Protein AF-A0A925NAL2-F1 (afdb_monomer_lite)

Radius of gyration: 26.39 Å; chains: 1; bounding box: 66×55×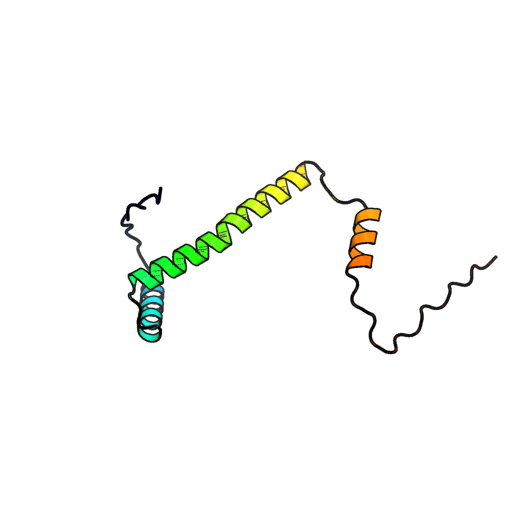51 Å

pLDDT: mean 87.59, std 15.0, range [36.84, 98.31]

Sequence (98 aa):
MATTLKDTQVSVRLPNDLKDKMEAYAELTGRTKSYVAMEALSTYLDARIPQIEDLKAAVRAADQGDFANDDEVTAALTRHAPKPPRGAPKPAARRRSK

Foldseek 3Di:
DDPPDDDDDDDDDDDPVVLVVLVVVCVVVVHDSVVSVVVVVCVCCVPVVVVVVVVVVVVVCVVVVVDDDPVRVVVVCVVPPDDPPPPPDDPPDPPPDD

S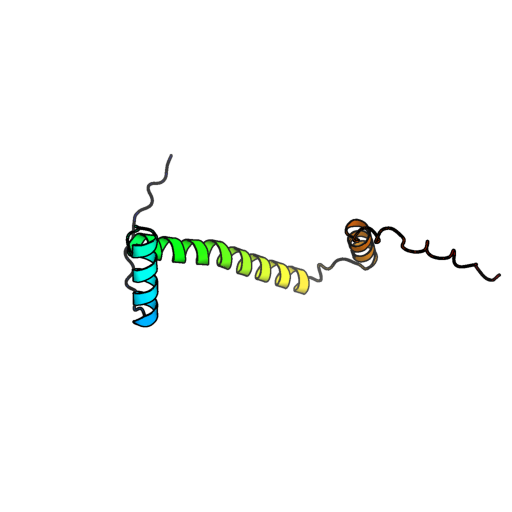tructure (mmCIF, N/CA/C/O backbone):
data_AF-A0A925NAL2-F1
#
_entry.id   AF-A0A925NAL2-F1
#
loop_
_atom_site.group_PDB
_atom_site.id
_atom_site.type_symbol
_atom_site.label_atom_id
_atom_site.label_alt_id
_atom_site.label_comp_id
_atom_site.label_asym_id
_atom_site.label_entity_id
_atom_site.label_seq_id
_atom_site.pdbx_PDB_ins_code
_atom_site.Cartn_x
_atom_site.Cartn_y
_atom_site.Cartn_z
_atom_site.occupancy
_atom_site.B_iso_or_equiv
_atom_site.auth_seq_id
_atom_site.auth_comp_id
_atom_site.auth_asym_id
_atom_site.auth_atom_id
_atom_site.pdbx_PDB_model_num
ATOM 1 N N . MET A 1 1 ? 6.713 27.423 5.821 1.00 36.84 1 MET A N 1
ATOM 2 C CA . MET A 1 1 ? 5.255 27.639 5.721 1.00 36.84 1 MET A CA 1
ATOM 3 C C . MET A 1 1 ? 4.611 26.263 5.700 1.00 36.84 1 MET A C 1
ATOM 5 O O . MET A 1 1 ? 4.718 25.590 4.686 1.00 36.84 1 MET A O 1
ATOM 9 N N . ALA A 1 2 ? 4.090 25.783 6.831 1.00 43.47 2 ALA A N 1
ATOM 10 C CA . ALA A 1 2 ? 3.401 24.495 6.870 1.00 43.47 2 ALA A CA 1
ATOM 11 C C . ALA A 1 2 ? 2.018 24.684 6.240 1.00 43.47 2 ALA A C 1
ATOM 13 O O . ALA A 1 2 ? 1.207 25.456 6.748 1.00 43.47 2 ALA A O 1
ATOM 14 N N . THR A 1 3 ? 1.784 24.052 5.097 1.00 46.25 3 THR A N 1
ATOM 15 C CA . THR A 1 3 ? 0.485 24.073 4.430 1.00 46.25 3 THR A CA 1
ATOM 16 C C . THR A 1 3 ? -0.498 23.289 5.293 1.00 46.25 3 THR A C 1
ATOM 18 O O . THR A 1 3 ? -0.370 22.075 5.425 1.00 46.25 3 THR A O 1
ATOM 21 N N . THR A 1 4 ? -1.461 23.969 5.914 1.00 55.19 4 THR A N 1
ATOM 22 C CA . THR A 1 4 ? -2.558 23.310 6.627 1.00 55.19 4 THR A CA 1
ATOM 23 C C . THR A 1 4 ? -3.404 22.554 5.604 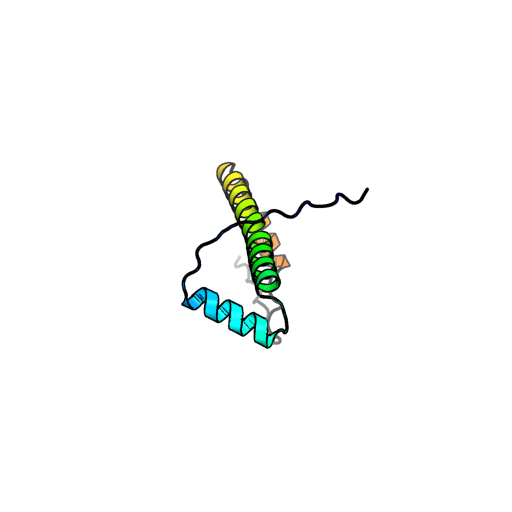1.00 55.19 4 THR A C 1
ATOM 25 O O . THR A 1 4 ? -4.119 23.167 4.808 1.00 55.19 4 THR A O 1
ATOM 28 N N . LEU A 1 5 ? -3.280 21.227 5.577 1.00 71.88 5 LEU A N 1
ATOM 29 C CA . LEU A 1 5 ? -4.137 20.359 4.772 1.00 71.88 5 LEU A CA 1
ATOM 30 C C . LEU A 1 5 ? -5.573 20.478 5.300 1.00 71.88 5 LEU A C 1
A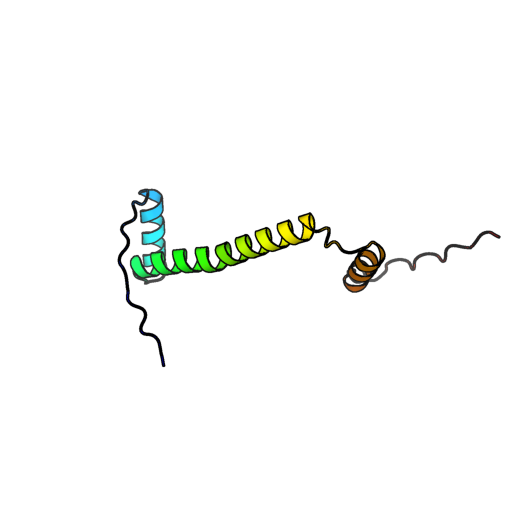TOM 32 O O . LEU A 1 5 ? -5.805 20.415 6.505 1.00 71.88 5 LEU A O 1
ATOM 36 N N . LYS A 1 6 ? -6.528 20.722 4.399 1.00 82.94 6 LYS A N 1
ATOM 37 C CA . LYS A 1 6 ? -7.955 20.732 4.732 1.00 82.94 6 LYS A CA 1
ATOM 38 C C . LYS A 1 6 ? -8.490 19.309 4.657 1.00 82.94 6 LYS A C 1
ATOM 40 O O . LYS A 1 6 ? -8.413 18.689 3.597 1.00 82.94 6 LYS A O 1
ATOM 45 N N . ASP A 1 7 ? -9.092 18.842 5.743 1.00 84.38 7 ASP A N 1
ATOM 46 C CA . ASP A 1 7 ? -9.783 17.558 5.756 1.00 84.38 7 ASP A CA 1
ATOM 47 C C . ASP A 1 7 ? -11.036 17.618 4.875 1.00 84.38 7 ASP A C 1
ATOM 49 O O . ASP A 1 7 ? -11.786 18.597 4.879 1.00 84.38 7 ASP A O 1
ATOM 53 N N . THR A 1 8 ? -11.257 16.562 4.095 1.00 88.31 8 THR A N 1
ATOM 54 C CA . THR A 1 8 ? -12.449 16.387 3.259 1.00 88.31 8 THR A CA 1
ATOM 55 C C . THR A 1 8 ? -13.079 15.039 3.575 1.00 88.31 8 THR A C 1
ATOM 57 O O . THR A 1 8 ? -12.378 14.045 3.748 1.00 88.31 8 THR A O 1
ATOM 60 N N . GLN A 1 9 ? -14.410 14.994 3.648 1.00 88.88 9 GLN A N 1
ATOM 61 C CA . GLN A 1 9 ? -15.141 13.763 3.922 1.00 88.88 9 GLN A CA 1
ATOM 62 C C . GLN A 1 9 ? -15.514 13.045 2.622 1.00 88.88 9 GLN A C 1
ATOM 64 O O . GLN A 1 9 ? -16.044 13.651 1.693 1.00 88.88 9 GLN A O 1
ATOM 69 N N . VAL A 1 10 ? -15.293 11.732 2.591 1.00 87.81 10 VAL A N 1
ATOM 70 C CA . VAL A 1 10 ? -15.717 10.843 1.503 1.00 87.81 10 VAL A CA 1
ATOM 71 C C . VAL A 1 10 ? -16.684 9.804 2.069 1.00 87.81 10 VAL A C 1
ATOM 73 O O . VAL A 1 10 ? -16.453 9.261 3.148 1.00 87.81 10 VAL A O 1
ATOM 76 N N . SER A 1 11 ? -17.780 9.527 1.357 1.00 90.94 11 SER A N 1
ATOM 77 C CA . SER A 1 11 ? -18.716 8.450 1.703 1.00 90.94 11 SER A CA 1
ATOM 78 C C . SER A 1 11 ? -18.460 7.240 0.810 1.00 90.94 11 SER A C 1
ATOM 80 O O . SER A 1 11 ? -18.560 7.337 -0.412 1.00 90.94 11 SER A O 1
ATOM 82 N N . VAL A 1 12 ? -18.123 6.102 1.418 1.00 90.69 12 VAL A N 1
ATOM 83 C CA . VAL A 1 12 ? -17.817 4.850 0.715 1.00 90.69 12 VAL A CA 1
ATOM 84 C C . VAL A 1 12 ? -18.734 3.750 1.233 1.00 90.69 12 VAL A C 1
ATOM 86 O O . VAL A 1 12 ? -18.893 3.579 2.441 1.00 90.69 12 VAL A O 1
ATOM 89 N N . ARG A 1 13 ? -19.340 2.987 0.319 1.00 94.88 13 ARG A N 1
ATOM 90 C CA . ARG A 1 13 ? -20.090 1.777 0.673 1.00 94.88 13 ARG A CA 1
ATOM 91 C C . ARG A 1 13 ? -19.116 0.620 0.844 1.00 94.88 13 ARG A C 1
ATOM 93 O O . ARG A 1 13 ? -18.371 0.309 -0.081 1.00 94.88 13 ARG A O 1
ATOM 100 N N . LEU A 1 14 ? -19.151 -0.018 2.007 1.00 93.19 14 LEU A N 1
ATOM 101 C CA . LEU A 1 14 ? -18.312 -1.169 2.323 1.00 93.19 14 LEU A CA 1
ATOM 102 C C . LEU A 1 14 ? -19.176 -2.433 2.405 1.00 93.19 14 LEU A C 1
ATOM 104 O O . LEU A 1 14 ? -20.251 -2.382 3.004 1.00 93.19 14 LEU A O 1
ATOM 108 N N . PRO A 1 15 ? -18.724 -3.568 1.843 1.00 97.69 15 PRO A N 1
ATOM 109 C CA . PRO A 1 15 ? -19.288 -4.871 2.177 1.00 97.69 15 PRO A CA 1
ATOM 110 C C . PRO A 1 15 ? -19.200 -5.129 3.687 1.00 97.69 15 PRO A C 1
ATOM 112 O O . PRO A 1 15 ? -18.213 -4.736 4.316 1.00 97.69 15 PRO A O 1
ATOM 115 N N . ASN A 1 16 ? -20.194 -5.822 4.254 1.00 97.56 16 ASN A N 1
ATOM 116 C CA . ASN A 1 16 ? -20.260 -6.099 5.696 1.00 97.56 16 ASN A CA 1
ATOM 117 C C . ASN A 1 16 ? -18.986 -6.788 6.203 1.00 97.56 16 ASN A C 1
ATOM 119 O O . ASN A 1 16 ? -18.354 -6.292 7.129 1.00 97.56 16 ASN A O 1
ATOM 123 N N . ASP A 1 17 ? -18.523 -7.826 5.508 1.00 97.94 17 ASP A N 1
ATOM 124 C CA . ASP A 1 17 ? -17.308 -8.562 5.868 1.00 97.94 17 ASP A CA 1
ATOM 125 C C . ASP A 1 17 ? -16.062 -7.667 5.964 1.00 97.94 17 ASP A C 1
ATOM 127 O O . ASP A 1 17 ? -15.178 -7.898 6.789 1.00 97.94 17 ASP A O 1
ATOM 131 N N . LEU A 1 18 ? -15.959 -6.648 5.103 1.00 96.62 18 LEU A N 1
ATOM 132 C CA . LEU A 1 18 ? -14.826 -5.724 5.117 1.00 96.62 18 LEU A CA 1
ATOM 133 C C . LEU A 1 18 ? -14.932 -4.743 6.285 1.00 96.62 18 LEU A C 1
ATOM 135 O O . LEU A 1 18 ? -13.930 -4.477 6.951 1.00 96.62 18 LEU A O 1
ATOM 139 N N . LYS A 1 19 ? -16.140 -4.236 6.548 1.00 96.12 19 LYS A N 1
ATOM 140 C CA . LYS A 1 19 ? -16.414 -3.408 7.723 1.00 96.12 19 LYS A CA 1
ATOM 141 C C . LYS A 1 19 ? -16.047 -4.171 8.998 1.00 96.12 19 LYS A C 1
ATOM 143 O O . LYS A 1 19 ? -15.310 -3.633 9.814 1.00 96.12 19 LYS A O 1
ATOM 148 N N . ASP A 1 20 ? -16.493 -5.411 9.149 1.00 97.62 20 ASP A N 1
ATOM 149 C CA . ASP A 1 20 ? -16.290 -6.172 10.386 1.00 97.62 20 ASP A CA 1
ATOM 150 C C . ASP A 1 20 ? -14.803 -6.495 10.617 1.00 97.62 20 ASP A C 1
ATOM 152 O O . ASP A 1 20 ? -14.302 -6.365 11.734 1.00 97.62 20 ASP A O 1
ATOM 156 N N . LYS A 1 21 ? -14.044 -6.794 9.551 1.00 97.56 21 LYS A N 1
ATOM 157 C CA . LYS A 1 21 ? -12.574 -6.915 9.623 1.00 97.56 21 LYS A CA 1
ATOM 158 C C . LYS A 1 21 ? -11.898 -5.618 10.067 1.00 97.56 21 LYS A C 1
ATOM 160 O O . LYS A 1 21 ? -10.975 -5.657 10.880 1.00 97.56 21 LYS A O 1
ATOM 165 N N . MET A 1 22 ? -12.340 -4.478 9.532 1.00 97.00 22 MET A N 1
ATOM 166 C CA . MET A 1 22 ? -11.813 -3.165 9.912 1.00 97.00 22 MET A CA 1
ATOM 167 C C . MET A 1 22 ? -12.099 -2.860 11.387 1.00 97.00 22 MET A C 1
ATOM 169 O O . MET A 1 22 ? -11.229 -2.344 12.085 1.00 97.00 22 MET A O 1
ATOM 173 N N . GLU A 1 23 ? -13.297 -3.190 11.869 1.00 97.06 23 GLU A N 1
ATOM 174 C CA . GLU A 1 23 ? -13.692 -2.986 13.265 1.00 97.06 23 GLU A CA 1
ATOM 175 C C . GLU A 1 23 ? -12.878 -3.856 14.222 1.00 97.06 23 GLU A C 1
ATOM 177 O O . GLU A 1 23 ? -12.317 -3.327 15.179 1.00 97.06 23 GLU A O 1
ATOM 182 N N . ALA A 1 24 ? -12.708 -5.142 13.909 1.00 98.00 24 ALA A N 1
ATOM 183 C CA . ALA A 1 24 ? -11.872 -6.039 14.702 1.00 98.00 24 ALA A CA 1
ATOM 184 C C . ALA A 1 24 ? -10.412 -5.552 14.777 1.00 98.00 24 ALA A C 1
ATOM 186 O O . ALA A 1 24 ? -9.802 -5.555 15.844 1.00 98.00 24 ALA A O 1
ATOM 187 N N . TYR A 1 25 ? -9.843 -5.082 13.661 1.00 97.94 25 TYR A N 1
ATOM 188 C CA . TYR A 1 25 ? -8.484 -4.533 13.659 1.00 97.94 25 TYR A CA 1
ATOM 189 C C . TYR A 1 25 ? -8.370 -3.236 14.475 1.00 97.94 25 TYR A C 1
ATOM 191 O O . TYR A 1 25 ? -7.390 -3.035 15.196 1.00 97.94 25 TYR A O 1
ATOM 199 N N . ALA A 1 26 ? -9.379 -2.366 14.401 1.00 98.19 26 ALA A N 1
ATOM 200 C CA . ALA A 1 26 ? -9.437 -1.146 15.200 1.00 98.19 26 ALA A CA 1
ATOM 201 C C . ALA A 1 26 ? -9.454 -1.460 16.708 1.00 98.19 26 ALA A C 1
ATOM 203 O O . ALA A 1 26 ? -8.711 -0.841 17.470 1.00 98.19 26 ALA A O 1
ATOM 204 N N . GLU A 1 27 ? -10.225 -2.468 17.127 1.00 98.12 27 GLU A N 1
ATOM 205 C CA . GLU A 1 27 ? -10.270 -2.935 18.518 1.00 98.12 27 GLU A CA 1
ATOM 206 C C . GLU A 1 27 ? -8.928 -3.516 18.975 1.00 98.12 27 GLU A C 1
ATOM 208 O O . GLU A 1 27 ? -8.409 -3.114 20.017 1.00 98.12 27 GLU A O 1
ATOM 213 N N . LEU A 1 28 ? -8.318 -4.393 18.169 1.00 98.31 28 LEU A N 1
ATOM 214 C CA . LEU A 1 28 ? -7.022 -5.011 18.478 1.00 98.31 28 LEU A CA 1
ATOM 215 C C . LEU A 1 28 ? -5.888 -3.989 18.628 1.00 98.31 28 LEU A C 1
ATOM 217 O O . LEU A 1 28 ? -4.957 -4.205 19.401 1.00 98.31 28 LEU A O 1
ATOM 221 N N . THR A 1 29 ? -5.951 -2.886 17.882 1.00 97.19 29 THR A N 1
ATOM 222 C CA . THR A 1 29 ? -4.913 -1.843 17.884 1.00 97.19 29 THR A CA 1
ATOM 223 C C . THR A 1 29 ? -5.226 -0.675 18.820 1.00 97.19 29 THR A C 1
ATOM 225 O O . THR A 1 29 ? -4.387 0.214 18.989 1.00 97.19 29 THR A O 1
ATOM 228 N N . GLY A 1 30 ? -6.421 -0.647 19.424 1.00 97.50 30 GLY A N 1
ATOM 229 C CA . GLY A 1 30 ? -6.900 0.480 20.227 1.00 97.50 30 GLY A CA 1
ATOM 230 C C . GLY A 1 30 ? -7.061 1.773 19.419 1.00 97.50 30 GLY A C 1
ATOM 231 O O . GLY A 1 30 ? -6.912 2.869 19.962 1.00 97.50 30 GLY A O 1
ATOM 232 N N . ARG A 1 31 ? -7.305 1.668 18.108 1.00 97.19 31 ARG A N 1
ATOM 233 C CA . ARG A 1 31 ? -7.431 2.807 17.186 1.00 97.19 31 ARG A CA 1
ATOM 234 C C . ARG A 1 31 ? -8.881 3.037 16.783 1.00 97.19 31 ARG A C 1
ATOM 236 O O . ARG A 1 31 ? -9.737 2.169 16.904 1.00 97.19 31 ARG A O 1
ATOM 243 N N . THR A 1 32 ? -9.176 4.234 16.279 1.00 97.19 32 THR A N 1
ATOM 244 C CA . THR A 1 32 ? -10.506 4.528 15.735 1.00 97.19 32 THR A CA 1
ATOM 245 C C . THR A 1 32 ? -10.667 3.913 14.346 1.00 97.19 32 THR A C 1
ATOM 247 O O . THR A 1 32 ? -9.710 3.802 13.580 1.00 97.19 32 THR A O 1
ATOM 250 N N . LYS A 1 33 ? -11.906 3.576 13.977 1.00 94.44 33 LYS A N 1
ATOM 251 C CA . LYS A 1 33 ? -12.242 3.050 12.642 1.00 94.44 33 LYS A CA 1
ATOM 252 C C . LYS A 1 33 ? -11.790 3.996 11.524 1.00 94.44 33 LYS A C 1
ATOM 254 O O . LYS A 1 33 ? -11.232 3.550 10.530 1.00 94.44 33 LYS A O 1
ATOM 259 N N . SER A 1 34 ? -11.976 5.305 11.714 1.00 92.69 34 SER A N 1
ATOM 260 C CA . SER A 1 34 ? -11.529 6.325 10.757 1.00 92.69 34 SER A CA 1
ATOM 261 C C . SER A 1 34 ? -10.010 6.357 10.607 1.00 92.69 34 SER A C 1
ATOM 263 O O . SER A 1 34 ? -9.524 6.515 9.492 1.00 92.69 34 SER A O 1
ATOM 265 N N . TYR A 1 35 ? -9.259 6.169 11.700 1.00 94.75 35 TYR A N 1
ATOM 266 C CA . TYR A 1 35 ? -7.801 6.075 11.637 1.00 94.75 35 TYR A CA 1
ATOM 267 C C . TYR A 1 35 ? -7.365 4.852 10.831 1.00 94.75 35 TYR A C 1
ATOM 269 O O . TYR A 1 35 ? -6.561 4.993 9.920 1.00 94.75 35 TYR A O 1
ATOM 277 N N . VAL A 1 36 ? -7.945 3.681 11.111 1.00 96.50 36 VAL A N 1
ATOM 278 C CA . VAL A 1 36 ? -7.649 2.443 10.371 1.00 96.50 36 VAL A CA 1
ATOM 279 C C . VAL A 1 36 ? -7.986 2.589 8.886 1.00 96.50 36 VAL A C 1
ATOM 281 O O . VAL A 1 36 ? -7.197 2.195 8.033 1.00 96.50 36 VAL A O 1
ATOM 284 N N . ALA A 1 37 ? -9.134 3.188 8.558 1.00 94.12 37 ALA A N 1
ATOM 285 C CA . ALA A 1 37 ? -9.524 3.432 7.173 1.00 94.12 37 ALA A CA 1
ATOM 286 C C . ALA A 1 37 ? -8.530 4.357 6.453 1.00 94.12 37 ALA A C 1
ATOM 288 O O . ALA A 1 37 ? -8.127 4.074 5.325 1.00 94.12 37 ALA A O 1
ATOM 289 N N . MET A 1 38 ? -8.113 5.441 7.112 1.00 93.75 38 MET A N 1
ATOM 290 C CA . MET A 1 38 ? -7.132 6.382 6.574 1.00 93.75 38 MET A CA 1
ATOM 291 C C . MET A 1 38 ? -5.754 5.732 6.406 1.00 93.75 38 MET A C 1
ATOM 293 O O . MET A 1 38 ? -5.134 5.888 5.359 1.00 93.75 38 MET A O 1
ATOM 297 N N . GLU A 1 39 ? -5.295 4.975 7.401 1.00 95.50 39 GLU A N 1
ATOM 298 C CA . GLU A 1 39 ? -4.019 4.256 7.371 1.00 95.50 39 GLU A CA 1
ATOM 299 C C . GLU A 1 39 ? -3.978 3.239 6.227 1.00 95.50 39 GLU A C 1
ATOM 301 O O . GLU A 1 39 ? -3.027 3.223 5.442 1.00 95.50 39 GLU A O 1
ATOM 306 N N . ALA A 1 40 ? -5.029 2.428 6.091 1.00 95.44 40 ALA A N 1
ATOM 307 C CA . ALA A 1 40 ? -5.137 1.436 5.029 1.00 95.44 40 ALA A CA 1
ATOM 308 C C . ALA A 1 40 ? -5.165 2.089 3.640 1.00 95.44 40 ALA A C 1
ATOM 310 O O . ALA A 1 40 ? -4.497 1.612 2.720 1.00 95.44 40 ALA A O 1
ATOM 311 N N . LEU A 1 41 ? -5.910 3.191 3.488 1.00 95.12 41 LEU A N 1
ATOM 312 C CA . LEU A 1 41 ? -5.995 3.920 2.226 1.00 95.12 41 LEU A CA 1
ATOM 313 C C . LEU A 1 41 ? -4.663 4.584 1.860 1.00 95.12 41 LEU A C 1
ATOM 315 O O . LEU A 1 41 ? -4.218 4.426 0.725 1.00 95.12 41 LEU A O 1
ATOM 319 N N . SER A 1 42 ? -4.018 5.275 2.808 1.00 95.62 42 SER A N 1
ATOM 320 C CA . SER A 1 42 ? -2.705 5.902 2.591 1.00 95.62 42 SER A CA 1
ATOM 321 C C . SER A 1 42 ? -1.691 4.848 2.181 1.00 95.62 42 SER A C 1
ATOM 323 O O . SER A 1 42 ? -1.142 4.921 1.091 1.00 95.62 42 SER A O 1
ATOM 325 N N . THR A 1 43 ? -1.551 3.788 2.982 1.00 97.19 43 THR A N 1
ATOM 326 C CA . THR A 1 43 ? -0.578 2.718 2.729 1.00 97.19 43 THR A CA 1
ATOM 327 C C . THR A 1 43 ? -0.789 2.063 1.363 1.00 97.19 43 THR A C 1
ATOM 329 O O . THR A 1 43 ? 0.173 1.761 0.656 1.00 97.19 43 THR A O 1
ATOM 332 N N . TYR A 1 44 ? -2.046 1.848 0.960 1.00 97.00 44 TYR A N 1
ATOM 333 C CA . TYR A 1 44 ? -2.353 1.304 -0.359 1.00 97.00 44 TYR A CA 1
ATOM 334 C C . TYR A 1 44 ? -1.918 2.252 -1.481 1.00 97.00 44 TYR A C 1
ATOM 336 O O . TYR A 1 44 ? -1.272 1.810 -2.431 1.00 97.00 44 TYR A O 1
ATOM 344 N N . LEU A 1 45 ? -2.261 3.538 -1.387 1.00 97.62 45 LEU A N 1
ATOM 345 C CA . LEU A 1 45 ? -1.954 4.522 -2.427 1.00 97.62 45 LEU A CA 1
ATOM 346 C C . LEU A 1 45 ? -0.455 4.830 -2.503 1.00 97.62 45 LEU A C 1
ATOM 348 O O . LEU A 1 45 ? 0.092 4.838 -3.605 1.00 97.62 45 LEU A O 1
ATOM 352 N N . ASP A 1 46 ? 0.208 4.970 -1.356 1.00 97.69 46 ASP A N 1
ATOM 353 C CA . ASP A 1 46 ? 1.651 5.204 -1.244 1.00 97.69 46 ASP A CA 1
ATOM 354 C C . ASP A 1 46 ? 2.456 4.077 -1.908 1.00 97.69 46 ASP A C 1
ATOM 356 O O . ASP A 1 46 ? 3.490 4.323 -2.523 1.00 97.69 46 ASP A O 1
ATOM 360 N N . ALA A 1 47 ? 1.964 2.834 -1.845 1.00 96.19 47 ALA A N 1
ATOM 361 C CA . ALA A 1 47 ? 2.596 1.699 -2.514 1.00 96.19 47 ALA A CA 1
ATOM 362 C C . ALA A 1 47 ? 2.197 1.562 -3.994 1.00 96.19 47 ALA A C 1
ATOM 364 O O . ALA A 1 47 ? 3.013 1.164 -4.827 1.00 96.19 47 ALA A O 1
ATOM 365 N N . ARG A 1 48 ? 0.928 1.811 -4.337 1.00 97.81 48 ARG A N 1
ATOM 366 C CA . ARG A 1 48 ? 0.387 1.496 -5.672 1.00 97.81 48 ARG A CA 1
ATOM 367 C C . ARG A 1 48 ? 0.628 2.585 -6.702 1.00 97.81 48 ARG A C 1
ATOM 369 O O . ARG A 1 48 ? 0.803 2.249 -7.871 1.00 97.81 48 ARG A O 1
ATOM 376 N N . ILE A 1 49 ? 0.636 3.855 -6.302 1.00 98.06 49 ILE A N 1
ATOM 377 C CA . ILE A 1 49 ? 0.832 4.958 -7.248 1.00 98.06 49 ILE A CA 1
ATOM 378 C C . ILE A 1 49 ? 2.242 4.906 -7.856 1.00 98.06 49 ILE A C 1
ATOM 380 O O . ILE A 1 49 ? 2.312 4.763 -9.080 1.00 98.06 49 ILE A O 1
ATOM 384 N N . PRO A 1 50 ? 3.342 4.887 -7.069 1.00 97.94 50 PRO A N 1
ATOM 385 C CA . PRO A 1 50 ? 4.688 4.828 -7.640 1.00 97.94 50 PRO A CA 1
ATOM 386 C C . PRO A 1 50 ? 4.897 3.579 -8.498 1.00 97.94 50 PRO A C 1
ATOM 388 O O . PRO A 1 50 ? 5.445 3.661 -9.587 1.00 97.94 50 PRO A O 1
ATOM 391 N N . GLN A 1 51 ? 4.353 2.429 -8.079 1.00 97.88 51 GLN A N 1
ATOM 392 C CA . GLN A 1 51 ? 4.420 1.193 -8.864 1.00 97.88 51 GLN A CA 1
ATOM 393 C C . GLN A 1 51 ? 3.824 1.356 -10.272 1.00 97.88 51 GLN A C 1
ATOM 395 O O . GLN A 1 51 ? 4.384 0.860 -11.251 1.00 97.88 51 GLN A O 1
ATOM 400 N N . ILE A 1 52 ? 2.667 2.013 -10.386 1.00 98.19 52 ILE A N 1
ATOM 401 C CA . ILE A 1 52 ? 2.016 2.241 -11.681 1.00 98.19 52 ILE A CA 1
ATOM 402 C C . ILE A 1 52 ? 2.803 3.264 -12.507 1.00 98.19 52 ILE A C 1
ATOM 404 O O . ILE A 1 52 ? 2.878 3.131 -13.731 1.00 98.19 52 ILE A O 1
ATOM 408 N N . GLU A 1 53 ? 3.368 4.285 -11.870 1.00 98.25 53 GLU A N 1
ATOM 409 C CA . GLU A 1 53 ? 4.205 5.287 -12.536 1.00 98.25 53 GLU A CA 1
ATOM 410 C C . GLU A 1 53 ? 5.488 4.667 -13.098 1.00 98.25 53 GLU A C 1
ATOM 412 O O . GLU A 1 53 ? 5.770 4.842 -14.288 1.00 98.25 53 GLU A O 1
ATOM 417 N N . ASP A 1 54 ? 6.185 3.858 -12.300 1.00 97.94 54 ASP A N 1
ATOM 418 C CA . ASP A 1 54 ? 7.385 3.120 -12.699 1.00 97.94 54 ASP A CA 1
ATOM 419 C C . ASP A 1 54 ? 7.089 2.160 -13.850 1.00 97.94 54 ASP A C 1
ATOM 421 O O . ASP A 1 54 ? 7.826 2.116 -14.835 1.00 97.94 54 ASP A O 1
ATOM 425 N N . LEU A 1 55 ? 5.967 1.436 -13.783 1.00 98.00 55 LEU A N 1
ATOM 426 C CA . LEU A 1 55 ? 5.552 0.548 -14.867 1.00 98.00 55 LEU A CA 1
ATOM 427 C C . LEU A 1 55 ? 5.323 1.326 -16.169 1.00 98.00 55 LEU A C 1
ATOM 429 O O . LEU A 1 55 ? 5.785 0.912 -17.231 1.00 98.00 55 LEU A O 1
ATOM 433 N N . LYS A 1 56 ? 4.635 2.471 -16.103 1.00 98.31 56 LYS A N 1
ATOM 434 C CA . LYS A 1 56 ? 4.416 3.329 -17.279 1.00 98.31 56 LYS A CA 1
ATOM 435 C C . LYS A 1 56 ? 5.727 3.887 -17.830 1.00 98.31 56 LYS A C 1
ATOM 437 O O . LYS A 1 56 ? 5.847 4.045 -19.044 1.00 98.31 56 LYS A O 1
ATOM 442 N N . ALA A 1 57 ? 6.684 4.218 -16.966 1.00 97.50 57 ALA A N 1
ATOM 443 C CA . ALA A 1 57 ? 8.006 4.672 -17.382 1.00 97.50 57 ALA A CA 1
ATOM 444 C C . ALA A 1 57 ? 8.790 3.548 -18.075 1.00 97.50 57 ALA A C 1
ATOM 446 O O . ALA A 1 57 ? 9.304 3.766 -19.170 1.00 97.50 57 ALA A O 1
ATOM 447 N N . ALA A 1 58 ? 8.797 2.345 -17.499 1.00 96.06 58 ALA A N 1
ATOM 448 C CA . ALA A 1 58 ? 9.469 1.175 -18.059 1.00 96.06 58 ALA A CA 1
ATOM 449 C C . ALA A 1 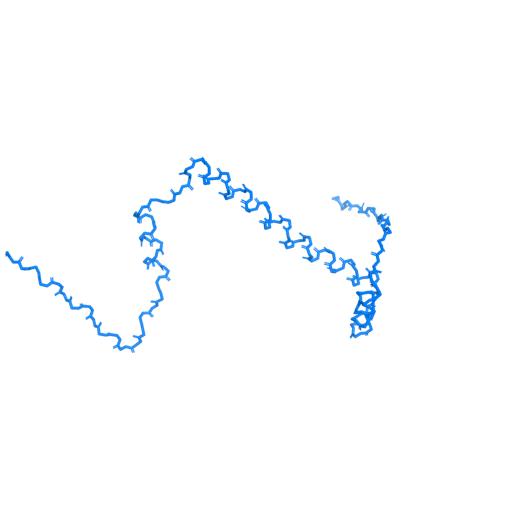58 ? 8.904 0.776 -19.430 1.00 96.06 58 ALA A C 1
ATOM 451 O O . ALA A 1 58 ? 9.669 0.514 -20.353 1.00 96.06 58 ALA A O 1
ATOM 452 N N . VAL A 1 59 ? 7.574 0.791 -19.593 1.00 97.88 59 VAL A N 1
ATOM 453 C CA . VAL A 1 59 ? 6.934 0.526 -20.895 1.00 97.88 59 VAL A CA 1
ATOM 454 C C . VAL A 1 59 ? 7.368 1.557 -21.937 1.00 97.88 59 VAL A C 1
ATOM 456 O O . VAL A 1 59 ? 7.745 1.188 -23.040 1.00 97.88 59 VAL A O 1
ATOM 459 N N . ARG A 1 60 ? 7.396 2.845 -21.581 1.00 97.69 60 ARG A N 1
ATOM 460 C CA . ARG A 1 60 ? 7.831 3.905 -22.502 1.00 97.69 60 ARG A CA 1
ATOM 461 C C . ARG A 1 60 ? 9.293 3.751 -22.928 1.00 97.69 60 ARG A C 1
ATOM 463 O O . ARG A 1 60 ? 9.599 3.976 -24.092 1.00 97.69 60 ARG A O 1
ATOM 470 N N . ALA A 1 61 ? 10.175 3.403 -21.993 1.00 95.94 61 ALA A N 1
ATOM 471 C CA . ALA A 1 61 ? 11.587 3.148 -22.275 1.00 95.94 61 ALA A CA 1
ATOM 472 C C . ALA A 1 61 ? 11.739 1.952 -23.231 1.00 95.94 61 ALA A C 1
ATOM 474 O O . ALA A 1 61 ? 12.404 2.053 -24.259 1.00 95.94 61 ALA A O 1
ATOM 475 N N . ALA A 1 62 ? 11.012 0.865 -22.962 1.00 95.94 62 ALA A N 1
ATOM 476 C CA . ALA A 1 62 ? 10.959 -0.306 -23.831 1.00 95.94 62 ALA A CA 1
ATOM 477 C C . ALA A 1 62 ? 10.449 0.025 -25.247 1.00 95.94 62 ALA A C 1
ATOM 479 O O . ALA A 1 62 ? 11.065 -0.387 -26.229 1.00 95.94 62 ALA A O 1
ATOM 480 N N . ASP A 1 63 ? 9.377 0.814 -25.364 1.00 97.06 63 ASP A N 1
ATOM 481 C CA . ASP A 1 63 ? 8.835 1.267 -26.654 1.00 97.06 63 ASP A CA 1
ATOM 482 C C . ASP A 1 63 ? 9.838 2.138 -27.436 1.00 97.06 63 ASP A C 1
ATOM 484 O O . ASP A 1 63 ? 9.810 2.178 -28.666 1.00 97.06 63 ASP A O 1
ATOM 488 N N . GLN A 1 64 ? 10.739 2.829 -26.733 1.00 96.94 64 GLN A N 1
ATOM 489 C CA . GLN A 1 64 ? 11.832 3.617 -27.314 1.00 96.94 64 GLN A CA 1
ATOM 490 C C . GLN A 1 64 ? 13.082 2.778 -27.626 1.00 96.94 64 GLN A C 1
ATOM 492 O O . GLN A 1 64 ? 14.044 3.307 -28.181 1.00 96.94 64 GLN A O 1
ATOM 497 N N . GLY A 1 65 ? 13.071 1.481 -27.304 1.00 93.94 65 GLY A N 1
ATOM 498 C CA . GLY A 1 65 ? 14.217 0.592 -27.471 1.00 93.94 65 GLY A CA 1
ATOM 499 C C . GLY A 1 65 ? 15.332 0.816 -26.447 1.00 93.94 65 GLY A C 1
ATOM 500 O O . GLY A 1 65 ? 16.454 0.378 -26.690 1.00 93.94 65 GLY A O 1
ATOM 501 N N . ASP A 1 66 ? 15.043 1.484 -25.327 1.00 94.88 66 ASP A N 1
ATOM 502 C CA . ASP A 1 66 ? 15.987 1.732 -24.232 1.00 94.88 66 ASP A CA 1
ATOM 503 C C . ASP A 1 66 ? 16.181 0.457 -23.396 1.00 94.88 66 ASP A C 1
ATOM 505 O O . ASP A 1 66 ? 15.626 0.275 -22.309 1.00 94.88 66 ASP A O 1
ATOM 509 N N . PHE A 1 67 ? 16.927 -0.479 -23.977 1.00 92.25 67 PHE A N 1
ATOM 510 C CA . PHE A 1 67 ? 17.334 -1.731 -23.358 1.00 92.25 67 PHE A CA 1
ATOM 511 C C . PHE A 1 67 ? 18.852 -1.785 -23.235 1.00 92.25 67 PHE A C 1
ATOM 513 O O . PHE A 1 67 ? 19.582 -1.294 -24.095 1.00 92.25 67 PHE A O 1
ATOM 520 N N . ALA A 1 68 ? 19.321 -2.462 -22.188 1.00 92.25 68 ALA A N 1
ATOM 521 C CA . ALA A 1 68 ? 20.730 -2.788 -22.052 1.00 92.25 68 ALA A CA 1
ATOM 522 C C . ALA A 1 68 ? 21.184 -3.727 -23.179 1.00 92.25 68 ALA A C 1
A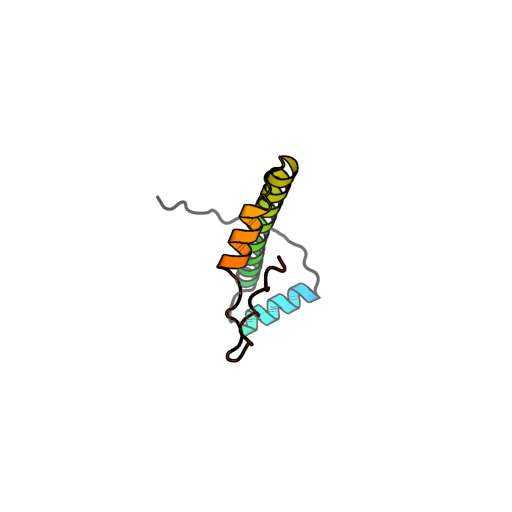TOM 524 O O . ALA A 1 68 ? 20.447 -4.631 -23.587 1.00 92.25 68 ALA A O 1
ATOM 525 N N . ASN A 1 69 ? 22.415 -3.543 -23.643 1.00 94.06 69 ASN A N 1
ATOM 526 C CA . ASN A 1 69 ? 23.046 -4.462 -24.588 1.00 94.06 69 ASN A CA 1
ATOM 527 C C . ASN A 1 69 ? 23.661 -5.687 -23.878 1.00 94.06 69 ASN A C 1
ATOM 529 O O . ASN A 1 69 ? 23.777 -5.737 -22.651 1.00 94.06 69 ASN A O 1
ATOM 533 N N . ASP A 1 70 ? 24.080 -6.684 -24.659 1.00 93.88 70 ASP A N 1
ATOM 534 C CA . ASP A 1 70 ? 24.598 -7.962 -24.147 1.00 93.88 70 ASP A CA 1
ATOM 535 C C . ASP A 1 70 ? 25.804 -7.803 -23.199 1.00 93.88 70 ASP A C 1
ATOM 537 O O . ASP A 1 70 ? 25.929 -8.538 -22.209 1.00 93.88 70 ASP A O 1
ATOM 541 N N . ASP A 1 71 ? 26.678 -6.829 -23.463 1.00 94.25 71 ASP A N 1
ATOM 542 C CA . ASP A 1 71 ? 27.865 -6.566 -22.645 1.00 94.25 71 ASP A CA 1
ATOM 543 C C . ASP A 1 71 ? 27.475 -5.961 -21.287 1.00 94.25 71 ASP A C 1
ATOM 545 O O . ASP A 1 71 ? 27.984 -6.382 -20.241 1.00 94.25 71 ASP A O 1
ATOM 549 N N . GLU A 1 72 ? 26.523 -5.025 -21.278 1.00 92.62 72 GLU A N 1
ATOM 550 C CA . GLU A 1 72 ? 25.973 -4.413 -20.061 1.00 92.62 72 GLU A CA 1
ATOM 551 C C . GLU A 1 72 ? 25.260 -5.446 -19.183 1.00 92.62 72 GLU A C 1
ATOM 553 O O . GLU A 1 72 ? 25.473 -5.491 -17.964 1.00 92.62 72 GLU A O 1
ATOM 558 N N . VAL A 1 73 ? 24.476 -6.332 -19.802 1.00 92.81 73 VAL A N 1
ATOM 559 C CA . VAL A 1 73 ? 23.814 -7.446 -19.110 1.00 92.81 73 VAL A CA 1
ATOM 560 C C . VAL A 1 73 ? 24.852 -8.390 -18.496 1.00 92.81 73 VAL A C 1
ATOM 562 O O . VAL A 1 73 ? 24.754 -8.747 -17.316 1.00 92.81 73 VAL A O 1
ATOM 565 N N . THR A 1 74 ? 25.891 -8.757 -19.250 1.00 93.38 74 THR A N 1
ATOM 566 C CA . THR A 1 74 ? 26.965 -9.646 -18.773 1.00 93.38 74 THR A CA 1
ATOM 567 C C . THR A 1 74 ? 27.731 -9.036 -17.595 1.00 93.38 74 THR A C 1
ATOM 569 O O . THR A 1 74 ? 28.026 -9.724 -16.604 1.00 93.38 74 THR A O 1
ATOM 572 N N . ALA A 1 75 ? 28.021 -7.735 -17.659 1.00 93.50 75 ALA A N 1
ATOM 573 C CA . ALA A 1 75 ? 28.682 -7.006 -16.583 1.00 93.50 75 ALA A CA 1
ATOM 574 C C . ALA A 1 75 ? 27.821 -6.957 -15.309 1.00 93.50 75 ALA A C 1
ATOM 576 O O . ALA A 1 75 ? 28.325 -7.227 -14.212 1.00 93.50 75 ALA A O 1
ATOM 577 N N . ALA A 1 76 ? 26.519 -6.679 -15.442 1.00 92.12 76 ALA A N 1
ATOM 578 C CA . ALA A 1 76 ? 25.584 -6.649 -14.319 1.00 92.12 76 ALA A CA 1
ATOM 579 C C . ALA A 1 76 ? 25.467 -8.020 -13.629 1.00 92.12 76 ALA A C 1
ATOM 581 O O . ALA A 1 76 ? 25.573 -8.111 -12.401 1.00 92.12 76 ALA A O 1
ATOM 582 N N . LEU A 1 77 ? 25.331 -9.097 -14.409 1.00 92.19 77 LEU A N 1
ATOM 583 C CA . LEU A 1 77 ? 25.253 -10.464 -13.883 1.00 92.19 77 LEU A CA 1
ATOM 584 C C . LEU A 1 77 ? 26.535 -10.876 -13.154 1.00 92.19 77 LEU A C 1
ATOM 586 O O . LEU A 1 77 ? 26.468 -11.465 -12.077 1.00 92.19 77 LEU A O 1
ATOM 590 N N . THR A 1 78 ? 27.704 -10.525 -13.695 1.00 92.69 78 THR A N 1
ATOM 591 C CA . THR A 1 78 ? 28.994 -10.831 -13.054 1.00 92.69 78 THR A CA 1
ATOM 592 C C . THR A 1 78 ? 29.156 -10.076 -11.735 1.00 92.69 78 THR A C 1
ATOM 594 O O . THR A 1 78 ? 29.636 -10.641 -10.751 1.00 92.69 78 THR A O 1
ATOM 597 N N . ARG A 1 79 ? 28.721 -8.810 -11.683 1.00 91.62 79 ARG A N 1
ATOM 598 C CA . ARG A 1 79 ? 28.806 -7.963 -10.484 1.00 91.62 79 ARG A CA 1
ATOM 599 C C . ARG A 1 79 ? 27.954 -8.484 -9.326 1.00 91.62 79 ARG A C 1
ATOM 601 O O . ARG A 1 79 ? 28.369 -8.369 -8.174 1.00 91.62 79 ARG A O 1
ATOM 608 N N . HIS A 1 80 ? 26.776 -9.025 -9.625 1.00 88.94 80 HIS A N 1
ATOM 609 C CA . HIS A 1 80 ? 25.807 -9.477 -8.623 1.00 88.94 80 HIS A CA 1
ATOM 610 C C . HIS A 1 80 ? 25.745 -11.002 -8.468 1.00 88.94 80 HIS A C 1
ATOM 612 O O . HIS A 1 80 ? 24.880 -11.510 -7.754 1.00 88.94 80 HIS A O 1
ATOM 618 N N . ALA A 1 81 ? 26.668 -11.736 -9.098 1.00 85.12 81 ALA A N 1
ATOM 619 C CA . ALA A 1 81 ? 26.736 -13.183 -8.982 1.00 85.12 81 ALA A CA 1
ATOM 620 C C . ALA A 1 81 ? 26.906 -13.600 -7.505 1.00 85.12 81 ALA A C 1
ATOM 622 O O . ALA A 1 81 ? 27.800 -13.092 -6.814 1.00 85.12 81 ALA A O 1
ATOM 623 N N . PRO A 1 82 ? 26.079 -14.533 -6.994 1.00 79.88 82 PRO A N 1
ATOM 624 C CA . PRO A 1 82 ? 26.252 -15.050 -5.647 1.00 79.88 82 PRO A CA 1
ATOM 625 C C . PRO A 1 82 ? 27.626 -15.715 -5.526 1.00 79.88 82 PRO A C 1
ATOM 627 O O . PRO A 1 82 ? 28.087 -16.413 -6.433 1.00 79.88 82 PRO A O 1
ATOM 630 N N . LYS A 1 83 ? 28.294 -15.502 -4.386 1.00 73.50 83 LYS A N 1
ATOM 631 C CA . LYS A 1 83 ? 29.603 -16.107 -4.129 1.00 73.50 83 LYS A CA 1
ATOM 632 C C . LYS A 1 83 ? 29.464 -17.633 -4.226 1.00 73.50 83 LYS A C 1
ATOM 634 O O . LYS A 1 83 ? 28.549 -18.178 -3.603 1.00 73.50 83 LYS A O 1
ATOM 639 N N . PRO A 1 84 ? 30.343 -18.329 -4.969 1.00 72.06 84 PRO A N 1
ATOM 640 C CA . PRO A 1 84 ? 30.239 -19.772 -5.100 1.00 72.06 84 PRO A CA 1
ATOM 641 C C . PRO A 1 84 ? 30.293 -20.431 -3.713 1.00 72.06 84 PRO A C 1
ATOM 643 O O . PRO A 1 84 ? 31.026 -19.950 -2.836 1.00 72.06 84 PRO A O 1
ATOM 646 N N . PRO A 1 85 ? 29.530 -21.518 -3.495 1.00 77.06 85 PRO A N 1
ATOM 647 C CA . PRO A 1 85 ? 29.550 -22.235 -2.228 1.00 77.06 85 PRO A CA 1
ATOM 648 C C . PRO A 1 85 ? 30.983 -22.669 -1.897 1.00 77.06 85 PRO A C 1
ATOM 650 O O . PRO A 1 85 ? 31.760 -23.046 -2.782 1.00 77.06 85 PRO A O 1
ATOM 653 N N . ARG A 1 86 ? 31.358 -22.592 -0.612 1.00 71.94 86 ARG A N 1
ATOM 654 C CA . ARG A 1 86 ? 32.673 -23.053 -0.137 1.00 71.94 86 ARG A CA 1
ATOM 655 C C . ARG A 1 86 ? 32.878 -24.504 -0.587 1.00 71.94 86 ARG A C 1
ATOM 657 O O . ARG A 1 86 ? 32.106 -25.371 -0.202 1.00 71.94 86 ARG A O 1
ATOM 664 N N . GLY A 1 87 ? 33.916 -24.747 -1.389 1.00 69.19 87 GLY A N 1
ATOM 665 C CA . GLY A 1 87 ? 34.245 -26.076 -1.919 1.00 69.19 87 GLY A CA 1
ATOM 666 C C . GLY A 1 87 ? 33.866 -26.311 -3.384 1.00 69.19 87 GLY A C 1
ATOM 667 O O . GLY A 1 87 ? 34.110 -27.406 -3.882 1.00 69.19 87 GLY A O 1
ATOM 668 N N . ALA A 1 88 ? 33.322 -25.316 -4.096 1.00 66.62 88 ALA A N 1
ATOM 669 C CA . ALA A 1 88 ? 33.116 -25.440 -5.537 1.00 66.62 88 ALA A CA 1
ATOM 670 C C . ALA A 1 88 ? 34.454 -25.749 -6.251 1.00 66.62 88 ALA A C 1
ATOM 672 O O . ALA A 1 88 ? 35.449 -25.048 -6.014 1.00 66.62 88 ALA A O 1
ATOM 673 N N . PRO A 1 89 ? 34.509 -26.782 -7.112 1.00 66.50 89 PRO A N 1
ATOM 674 C CA . PRO A 1 89 ? 35.711 -27.082 -7.875 1.00 66.50 89 PRO A CA 1
ATOM 675 C C . PRO A 1 89 ? 36.053 -25.883 -8.765 1.00 66.50 89 PRO A C 1
ATOM 677 O O . PRO A 1 89 ? 35.177 -25.318 -9.423 1.00 66.50 89 PRO A O 1
ATOM 680 N N . LYS A 1 90 ? 37.329 -25.470 -8.771 1.00 64.44 90 LYS A N 1
ATOM 681 C CA . LYS A 1 90 ? 37.797 -24.396 -9.660 1.00 64.44 90 LYS A CA 1
ATOM 682 C C . LYS A 1 90 ? 37.428 -24.770 -11.102 1.00 64.44 90 LYS A C 1
ATOM 684 O O . LYS A 1 90 ? 37.713 -25.906 -11.491 1.00 64.44 90 LYS A O 1
ATOM 689 N N . PRO A 1 91 ? 36.823 -23.859 -11.889 1.00 62.47 91 PRO A N 1
ATOM 690 C CA . PRO A 1 91 ? 36.487 -24.157 -13.273 1.00 62.47 91 PRO A CA 1
ATOM 691 C C . PRO A 1 91 ? 37.766 -24.579 -13.996 1.00 62.47 91 PRO A C 1
ATOM 693 O O . PRO A 1 91 ? 38.768 -23.860 -13.981 1.00 62.47 91 PRO A O 1
ATOM 696 N N . ALA A 1 92 ? 37.752 -25.793 -14.551 1.00 64.44 92 ALA A N 1
ATOM 697 C CA . ALA A 1 92 ? 38.894 -26.353 -15.249 1.00 64.44 92 ALA A CA 1
ATOM 698 C C . ALA A 1 92 ? 39.286 -25.398 -16.378 1.00 64.44 92 ALA A C 1
ATOM 700 O O . ALA A 1 92 ? 38.448 -25.030 -17.205 1.00 64.44 92 ALA A O 1
ATOM 701 N N . ALA A 1 93 ? 40.554 -24.979 -16.395 1.00 63.84 93 ALA A N 1
ATOM 702 C CA . ALA A 1 93 ? 41.095 -24.167 -17.471 1.00 63.84 93 ALA A CA 1
ATOM 703 C C . ALA A 1 93 ? 40.805 -24.891 -18.788 1.00 63.84 93 ALA A C 1
ATOM 705 O O . ALA A 1 93 ? 41.340 -25.976 -19.031 1.00 63.84 93 ALA A O 1
ATOM 706 N N . ARG A 1 94 ? 39.913 -24.320 -19.610 1.00 61.75 94 ARG A N 1
ATOM 707 C CA . ARG A 1 94 ? 39.642 -24.805 -20.963 1.00 61.75 94 ARG A CA 1
ATOM 708 C C . ARG A 1 94 ? 40.986 -24.859 -21.678 1.00 61.75 94 ARG A C 1
ATOM 710 O O . ARG A 1 94 ? 41.541 -23.827 -22.049 1.00 61.75 94 ARG A O 1
ATOM 717 N N . ARG A 1 95 ? 41.534 -26.068 -21.821 1.00 57.38 95 ARG A N 1
ATOM 718 C CA . ARG A 1 95 ? 42.699 -26.322 -22.660 1.00 57.38 95 ARG A CA 1
ATOM 719 C C . ARG A 1 95 ? 42.308 -25.862 -24.057 1.00 57.38 95 ARG A C 1
ATOM 721 O O . ARG A 1 95 ? 41.445 -26.471 -24.681 1.00 57.38 95 ARG A O 1
ATOM 728 N N . ARG A 1 96 ? 42.902 -24.759 -24.516 1.00 56.66 96 ARG A N 1
ATOM 729 C CA . ARG A 1 96 ? 42.902 -24.402 -25.932 1.00 56.66 96 ARG A CA 1
ATOM 730 C C . ARG A 1 96 ? 43.583 -25.560 -26.657 1.00 56.66 96 ARG A C 1
ATOM 732 O O . ARG A 1 96 ? 44.795 -25.728 -26.540 1.00 56.66 96 ARG A O 1
ATOM 739 N N . SER A 1 97 ? 42.792 -26.409 -27.304 1.00 56.88 97 SER A N 1
ATOM 740 C CA . SER A 1 97 ? 43.299 -27.323 -28.318 1.00 56.88 97 SER A CA 1
ATOM 741 C C . SER A 1 97 ? 43.793 -26.474 -29.484 1.00 56.88 97 SER A C 1
ATOM 743 O O . SER A 1 97 ? 43.110 -25.542 -29.910 1.00 56.88 97 SER A O 1
ATOM 745 N N . LYS A 1 98 ? 45.032 -26.764 -29.861 1.00 47.06 98 LYS A N 1
ATOM 746 C CA . LYS A 1 98 ? 45.837 -26.113 -30.886 1.00 47.06 98 LYS A CA 1
ATOM 747 C C . LYS A 1 98 ? 45.279 -26.373 -32.281 1.00 47.06 98 LYS A C 1
ATOM 749 O O . LYS A 1 98 ? 44.656 -27.446 -32.445 1.00 47.06 98 LYS A O 1
#

Secondary structure (DSSP, 8-state):
----PPP--------HHHHHHHHHHHHHHT--HHHHHHHHHHHHHHHHHHHHHHHHHHHHHHHTT----HHHHHHHHHHHPPPPPTTPPPPP------